Protein AF-A0A344L5C3-F1 (afdb_monomer_lite)

Organism: NCBI:txid1804986

pLDDT: mean 77.56, std 11.53, range [41.62, 93.06]

Structure (mmCIF, N/CA/C/O backb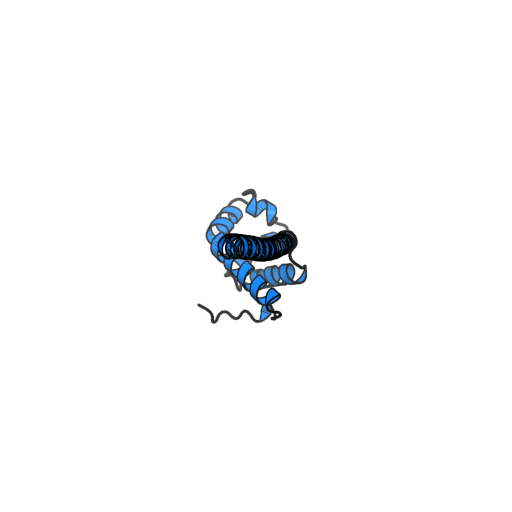one):
data_AF-A0A344L5C3-F1
#
_entry.id   AF-A0A344L5C3-F1
#
loop_
_atom_site.group_PDB
_atom_site.id
_atom_site.type_symbol
_atom_site.label_atom_id
_atom_site.label_alt_id
_atom_site.label_comp_id
_atom_site.label_asym_id
_atom_site.label_entity_id
_atom_site.label_seq_id
_atom_site.pdbx_PDB_ins_code
_atom_site.Cartn_x
_atom_site.Cartn_y
_atom_site.Cartn_z
_atom_site.occupancy
_atom_site.B_iso_or_equiv
_atom_site.auth_seq_id
_atom_site.auth_comp_id
_atom_site.auth_asym_id
_atom_site.auth_atom_id
_atom_site.pdbx_PDB_model_num
ATOM 1 N N . MET A 1 1 ? 27.846 18.339 -58.806 1.00 51.44 1 MET A N 1
ATOM 2 C CA . MET A 1 1 ? 26.775 18.675 -57.838 1.00 51.44 1 MET A CA 1
ATOM 3 C C . MET A 1 1 ? 26.001 17.415 -57.422 1.00 51.44 1 MET A C 1
ATOM 5 O O . MET A 1 1 ? 24.792 17.360 -57.564 1.00 51.44 1 MET A O 1
ATOM 9 N N . THR A 1 2 ? 26.684 16.381 -56.922 1.00 61.06 2 THR A N 1
ATOM 10 C CA . THR A 1 2 ? 26.073 15.071 -56.592 1.00 61.06 2 THR A CA 1
ATOM 11 C C . THR A 1 2 ? 26.200 14.713 -55.109 1.00 61.06 2 THR A C 1
ATOM 13 O O . THR A 1 2 ? 25.305 14.084 -54.559 1.00 61.06 2 THR A O 1
ATOM 16 N N . GLY A 1 3 ? 27.250 15.185 -54.425 1.00 59.03 3 GLY A N 1
ATOM 17 C CA . GLY A 1 3 ? 27.472 14.889 -53.003 1.00 59.03 3 GLY A CA 1
ATOM 18 C C . GLY A 1 3 ? 26.478 15.551 -52.038 1.00 59.03 3 GLY A C 1
ATOM 19 O O . GLY A 1 3 ? 26.125 14.951 -51.032 1.00 59.03 3 GLY A O 1
ATOM 20 N N . PHE A 1 4 ? 25.980 16.752 -52.355 1.00 61.59 4 PHE A N 1
ATOM 21 C CA . PHE A 1 4 ? 25.033 17.469 -51.488 1.00 61.59 4 PHE A CA 1
ATOM 22 C C . PHE A 1 4 ? 23.646 16.803 -51.453 1.00 61.59 4 PHE A C 1
ATOM 24 O O . PHE A 1 4 ? 23.077 16.639 -50.379 1.00 61.59 4 PHE A O 1
ATOM 31 N N . ASN A 1 5 ? 23.144 16.334 -52.603 1.00 70.69 5 ASN A N 1
ATOM 32 C CA . ASN A 1 5 ? 21.873 15.600 -52.668 1.00 70.69 5 ASN A CA 1
ATOM 33 C C . ASN A 1 5 ? 21.947 14.240 -51.960 1.00 70.69 5 ASN A C 1
ATOM 35 O O . ASN A 1 5 ? 21.013 13.879 -51.255 1.00 70.69 5 ASN A O 1
ATOM 39 N N . ALA A 1 6 ? 23.064 13.517 -52.087 1.00 75.69 6 ALA A N 1
ATOM 40 C CA . ALA A 1 6 ? 23.253 12.249 -51.382 1.00 75.69 6 ALA A CA 1
ATOM 41 C C . ALA A 1 6 ? 23.323 12.436 -49.853 1.00 75.69 6 ALA A C 1
ATOM 43 O O . ALA A 1 6 ? 22.765 11.638 -49.106 1.00 75.69 6 ALA A O 1
ATOM 44 N N . ALA A 1 7 ? 23.957 13.517 -49.385 1.00 70.31 7 ALA A N 1
ATOM 45 C CA . ALA A 1 7 ? 24.014 13.852 -47.962 1.00 70.31 7 ALA A CA 1
ATOM 46 C C . ALA A 1 7 ? 22.640 14.249 -47.391 1.00 70.31 7 ALA A C 1
ATOM 48 O O . ALA A 1 7 ? 22.307 13.859 -46.276 1.00 70.31 7 ALA A O 1
ATOM 49 N N . LEU A 1 8 ? 21.826 14.981 -48.162 1.00 71.56 8 LEU A N 1
ATOM 50 C CA . LEU A 1 8 ? 20.446 15.323 -47.797 1.00 71.56 8 LEU A CA 1
ATOM 51 C C . LEU A 1 8 ? 19.551 14.086 -47.698 1.00 71.56 8 LEU A C 1
ATOM 53 O O . LEU A 1 8 ? 18.790 13.958 -46.746 1.00 71.56 8 LEU A O 1
ATOM 57 N N . GLN A 1 9 ? 19.684 13.157 -48.643 1.00 80.19 9 GLN A N 1
ATOM 58 C CA . GLN A 1 9 ? 18.901 11.925 -48.664 1.00 80.19 9 GLN A CA 1
ATOM 59 C C . GLN A 1 9 ? 19.271 10.990 -47.500 1.00 80.19 9 GLN A C 1
ATOM 61 O O . GLN A 1 9 ? 18.391 10.478 -46.815 1.00 80.19 9 GLN A O 1
ATOM 66 N N . ALA A 1 10 ? 20.565 10.856 -47.194 1.00 76.69 10 ALA A N 1
ATOM 67 C CA . ALA A 1 10 ? 21.032 10.099 -46.032 1.00 76.69 10 ALA A CA 1
ATOM 68 C C . ALA A 1 10 ? 20.601 10.733 -44.695 1.00 76.69 10 ALA A C 1
ATOM 70 O O . ALA A 1 10 ? 20.312 10.024 -43.729 1.00 76.69 10 ALA A O 1
ATOM 71 N N . ALA A 1 11 ? 20.543 12.067 -44.623 1.00 69.62 11 ALA A N 1
ATOM 72 C CA . ALA A 1 11 ? 20.034 12.766 -43.448 1.00 69.62 11 ALA A CA 1
ATOM 73 C C . ALA A 1 11 ? 18.531 12.514 -43.253 1.00 69.62 11 ALA A C 1
ATOM 75 O O . ALA A 1 11 ? 18.114 12.213 -42.137 1.00 69.62 11 ALA A O 1
ATOM 76 N N . ASP A 1 12 ? 17.735 12.570 -44.323 1.00 78.62 12 ASP A N 1
ATOM 77 C CA . ASP A 1 12 ? 16.287 12.333 -44.272 1.00 78.62 12 ASP A CA 1
ATOM 78 C C . ASP A 1 12 ? 15.955 10.892 -43.841 1.00 78.62 12 ASP A C 1
ATOM 80 O O . ASP A 1 12 ? 15.130 10.672 -42.953 1.00 78.62 12 ASP A O 1
ATOM 84 N N . GLU A 1 13 ? 16.693 9.902 -44.356 1.00 80.19 13 GLU A N 1
ATOM 85 C CA . GLU A 1 13 ? 16.588 8.503 -43.919 1.00 80.19 13 GLU A CA 1
ATOM 86 C C . GLU A 1 13 ? 16.986 8.317 -42.445 1.00 80.19 13 GLU A C 1
ATOM 88 O O . GLU A 1 13 ? 16.318 7.600 -41.696 1.00 80.19 13 GLU A O 1
ATOM 93 N N . SER A 1 14 ? 18.045 8.996 -41.993 1.00 76.06 14 SER A N 1
ATOM 94 C CA . SER A 1 14 ? 18.483 8.971 -40.592 1.00 76.06 14 SER A CA 1
ATOM 95 C C . SER A 1 14 ? 17.432 9.576 -39.653 1.00 76.06 14 SER A C 1
ATOM 97 O O . SER A 1 14 ? 17.119 8.999 -38.605 1.00 76.06 14 SER A O 1
ATOM 99 N N . PHE A 1 15 ? 16.809 10.692 -40.044 1.00 76.44 15 PHE A N 1
ATOM 100 C CA . PHE A 1 15 ? 15.720 11.305 -39.283 1.00 76.44 15 PHE A CA 1
ATOM 101 C C . PHE A 1 15 ? 14.457 10.436 -39.283 1.00 76.44 15 PHE A C 1
ATOM 103 O O . PHE A 1 15 ? 13.838 10.277 -38.229 1.00 76.44 15 PHE A O 1
ATOM 110 N N . GLY A 1 16 ? 14.108 9.818 -40.415 1.00 81.44 16 GLY A N 1
ATOM 111 C CA . GLY A 1 16 ? 12.994 8.874 -40.522 1.00 81.44 16 GLY A CA 1
ATOM 112 C C . GLY A 1 16 ? 13.162 7.662 -39.603 1.00 81.44 16 GLY A C 1
ATOM 113 O O . GLY A 1 16 ? 12.259 7.335 -38.829 1.00 81.44 16 GLY A O 1
ATOM 114 N N . ASN A 1 17 ? 14.350 7.054 -39.602 1.00 82.50 17 ASN A N 1
ATOM 115 C CA . ASN A 1 17 ? 14.681 5.923 -38.733 1.00 82.50 17 ASN A CA 1
ATOM 116 C C . ASN A 1 17 ? 14.678 6.313 -37.249 1.00 82.50 17 ASN A C 1
ATOM 118 O O . ASN A 1 17 ? 14.152 5.578 -36.410 1.00 82.50 17 ASN A O 1
ATOM 122 N N . THR A 1 18 ? 15.210 7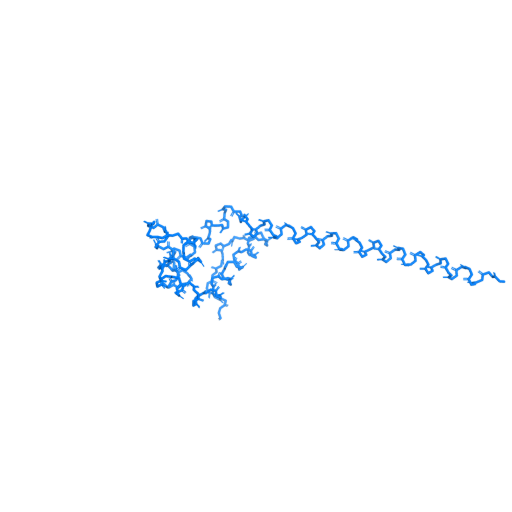.492 -36.920 1.00 79.50 18 THR A N 1
ATOM 123 C CA . THR A 1 18 ? 15.220 8.008 -35.543 1.00 79.50 18 THR A CA 1
ATOM 124 C C . THR A 1 18 ? 13.803 8.268 -35.037 1.00 79.50 18 THR A C 1
ATOM 126 O O . THR A 1 18 ? 13.467 7.900 -33.911 1.00 79.50 18 THR A O 1
ATOM 129 N N . ARG A 1 19 ? 12.936 8.844 -35.878 1.00 77.62 19 ARG A N 1
ATOM 130 C CA . ARG A 1 19 ? 11.529 9.083 -35.546 1.00 77.62 19 ARG A CA 1
ATOM 131 C C . ARG A 1 19 ? 10.766 7.779 -35.336 1.00 77.62 19 ARG A C 1
ATOM 133 O O . ARG A 1 19 ? 10.074 7.647 -34.334 1.00 77.62 19 ARG A O 1
ATOM 140 N N . ALA A 1 20 ? 10.953 6.796 -36.213 1.00 83.38 20 ALA A N 1
ATOM 141 C CA . ALA A 1 20 ? 10.332 5.482 -36.068 1.00 83.38 20 ALA A CA 1
ATOM 142 C C . ALA A 1 20 ? 10.775 4.768 -34.777 1.00 83.38 20 ALA A C 1
ATOM 144 O O . ALA A 1 20 ? 9.956 4.164 -34.081 1.00 83.38 20 ALA A O 1
ATOM 145 N N . ALA A 1 21 ? 12.059 4.868 -34.417 1.00 77.88 21 ALA A N 1
ATOM 146 C CA . ALA A 1 21 ? 12.565 4.348 -33.150 1.00 77.88 21 ALA A CA 1
ATOM 147 C C . ALA A 1 21 ? 11.931 5.070 -31.950 1.00 77.88 21 ALA A C 1
ATOM 149 O O . ALA A 1 21 ? 11.482 4.417 -31.007 1.00 77.88 21 ALA A O 1
ATOM 150 N N . PHE A 1 22 ? 11.836 6.400 -32.001 1.00 73.56 22 PHE A N 1
ATOM 151 C CA . PHE A 1 22 ? 11.209 7.198 -30.949 1.00 73.56 22 PHE A CA 1
ATOM 152 C C . PHE A 1 22 ? 9.726 6.852 -30.769 1.00 73.56 22 PHE A C 1
ATOM 154 O O . PHE A 1 22 ? 9.294 6.595 -29.647 1.00 73.56 22 PHE A O 1
ATOM 161 N N . ASP A 1 23 ? 8.968 6.747 -31.861 1.00 86.50 23 ASP A N 1
ATOM 162 C CA . ASP A 1 23 ? 7.551 6.372 -31.837 1.00 86.50 23 ASP A CA 1
ATOM 163 C C . ASP A 1 23 ? 7.351 4.963 -31.255 1.00 86.50 23 ASP A C 1
ATOM 165 O O . ASP A 1 23 ? 6.453 4.746 -30.437 1.00 86.50 23 ASP A O 1
ATOM 169 N N . LYS A 1 24 ? 8.241 4.015 -31.579 1.00 86.12 24 LYS A N 1
ATOM 170 C CA . LYS A 1 24 ? 8.244 2.669 -30.985 1.00 86.12 24 LYS A CA 1
ATOM 171 C C . LYS A 1 24 ? 8.508 2.703 -29.478 1.00 86.12 24 LYS A C 1
ATOM 173 O O . LYS A 1 24 ? 7.814 2.025 -28.719 1.00 86.12 24 LYS A O 1
ATOM 178 N N . HIS A 1 25 ? 9.489 3.486 -29.027 1.00 76.88 25 HIS A N 1
ATOM 179 C CA . HIS A 1 25 ? 9.782 3.640 -27.600 1.00 76.88 25 HIS A CA 1
ATOM 180 C C . HIS A 1 25 ? 8.628 4.308 -26.849 1.00 76.88 25 HIS A C 1
ATOM 182 O O . HIS A 1 25 ? 8.280 3.877 -25.749 1.00 76.88 25 HIS A O 1
ATOM 188 N N . LEU A 1 26 ? 7.999 5.313 -27.455 1.00 81.62 26 LEU A N 1
ATOM 189 C CA . LEU A 1 26 ? 6.879 6.040 -26.873 1.00 81.62 26 LEU A CA 1
ATOM 190 C C . LEU A 1 26 ? 5.615 5.171 -26.799 1.00 81.62 26 LEU A C 1
ATOM 192 O O . LEU A 1 26 ? 4.905 5.218 -25.795 1.00 81.62 26 LEU A O 1
ATOM 196 N N . GLY A 1 27 ? 5.370 4.324 -27.804 1.00 82.25 27 GLY A N 1
ATOM 197 C CA . GLY A 1 27 ? 4.326 3.296 -27.771 1.00 82.25 27 GLY A CA 1
ATOM 198 C C . GLY A 1 27 ? 4.543 2.284 -26.644 1.00 82.25 27 GLY A C 1
ATOM 199 O O . GLY A 1 27 ? 3.659 2.090 -25.813 1.00 82.25 27 GLY A O 1
ATOM 200 N N . ALA A 1 28 ? 5.751 1.723 -26.536 1.00 80.19 28 ALA A N 1
ATOM 201 C CA . ALA A 1 28 ? 6.090 0.774 -25.473 1.00 80.19 28 ALA A CA 1
ATOM 202 C C . ALA A 1 28 ? 6.009 1.397 -24.065 1.00 80.19 28 ALA A C 1
ATOM 204 O O . ALA A 1 28 ? 5.591 0.738 -23.111 1.00 80.19 28 ALA A O 1
ATOM 205 N N . ALA A 1 29 ? 6.390 2.670 -23.917 1.00 69.94 29 ALA A N 1
ATOM 206 C CA . ALA A 1 29 ? 6.269 3.401 -22.658 1.00 69.94 29 ALA A CA 1
ATOM 207 C C . ALA A 1 29 ? 4.802 3.640 -22.269 1.00 69.94 29 ALA A C 1
ATOM 209 O O . ALA A 1 29 ? 4.444 3.438 -21.110 1.00 69.94 29 ALA A O 1
ATOM 210 N N . LYS A 1 30 ? 3.943 4.005 -23.231 1.00 78.44 30 LYS A N 1
ATOM 211 C CA . LYS A 1 30 ? 2.496 4.152 -23.010 1.00 78.44 30 LYS A CA 1
ATOM 212 C C . LYS A 1 30 ? 1.840 2.832 -22.621 1.00 78.44 30 LYS A C 1
ATOM 214 O O . LYS A 1 30 ? 1.118 2.794 -21.636 1.00 78.44 30 LYS A O 1
ATOM 219 N N . GLU A 1 31 ? 2.151 1.739 -23.314 1.00 80.12 31 GLU A N 1
ATOM 220 C CA . GLU A 1 31 ? 1.618 0.416 -22.967 1.00 80.12 31 GLU A CA 1
ATOM 221 C C . GLU A 1 31 ? 2.044 -0.042 -21.570 1.00 80.12 31 GLU A C 1
ATOM 223 O O . GLU A 1 31 ? 1.243 -0.635 -20.845 1.00 80.12 31 GLU A O 1
ATOM 228 N N . ARG A 1 32 ? 3.294 0.237 -21.174 1.00 71.19 32 ARG A N 1
ATOM 229 C CA . ARG A 1 32 ? 3.765 -0.012 -19.805 1.00 71.19 32 ARG A CA 1
ATOM 230 C C . ARG A 1 32 ? 2.989 0.828 -18.801 1.00 71.19 32 ARG A C 1
ATOM 232 O O . ARG A 1 32 ? 2.486 0.269 -17.835 1.00 71.19 32 ARG A O 1
ATOM 239 N N . LEU A 1 33 ? 2.826 2.123 -19.062 1.00 72.25 33 LEU A N 1
ATOM 240 C CA . LEU A 1 33 ? 2.069 3.023 -18.195 1.00 72.25 33 LEU A CA 1
ATOM 241 C C . LEU A 1 33 ? 0.606 2.577 -18.044 1.00 72.25 33 LEU A C 1
ATOM 243 O O . LEU A 1 33 ? 0.096 2.532 -16.929 1.00 72.25 33 LEU A O 1
ATOM 247 N N . ASP A 1 34 ? -0.054 2.190 -19.135 1.00 73.88 34 ASP A N 1
ATOM 248 C CA . ASP A 1 34 ? -1.445 1.722 -19.128 1.00 73.88 34 ASP A CA 1
ATOM 249 C C . ASP A 1 34 ? -1.609 0.353 -18.457 1.00 73.88 34 ASP A C 1
ATOM 251 O O . ASP A 1 34 ? -2.666 0.051 -17.896 1.00 73.88 34 ASP A O 1
ATOM 255 N N . ARG A 1 35 ? -0.582 -0.501 -18.511 1.00 69.50 35 ARG A N 1
ATOM 256 C CA . ARG A 1 35 ? -0.545 -1.766 -17.770 1.00 69.50 35 ARG A CA 1
ATOM 257 C C . ARG A 1 35 ? -0.393 -1.505 -16.278 1.00 69.50 35 ARG A C 1
ATOM 259 O O . ARG A 1 35 ? -1.269 -1.897 -15.521 1.00 69.50 35 ARG A O 1
ATOM 266 N N . THR A 1 36 ? 0.615 -0.732 -15.881 1.00 64.31 36 THR A N 1
ATOM 267 C CA . THR A 1 36 ? 0.826 -0.331 -14.485 1.00 64.31 36 THR A CA 1
ATOM 268 C C . THR A 1 36 ? -0.403 0.372 -13.918 1.00 64.31 36 THR A C 1
ATOM 270 O O . THR A 1 36 ? -0.827 0.078 -12.809 1.00 64.31 36 THR A O 1
ATOM 273 N N . ARG A 1 37 ? -1.049 1.256 -14.686 1.00 63.53 37 ARG A N 1
ATOM 274 C CA . ARG A 1 37 ? -2.282 1.923 -14.255 1.00 63.53 37 ARG A CA 1
ATOM 275 C C . ARG A 1 37 ? -3.420 0.933 -14.009 1.00 63.53 37 ARG A C 1
ATOM 277 O O . ARG A 1 37 ? -4.156 1.101 -13.038 1.00 63.53 37 ARG A O 1
ATOM 284 N N . ARG A 1 38 ? -3.583 -0.079 -14.868 1.00 63.47 38 ARG A N 1
ATOM 285 C CA . ARG A 1 38 ? -4.585 -1.138 -14.673 1.00 63.47 38 ARG A CA 1
ATOM 286 C C . ARG A 1 38 ? -4.272 -1.984 -13.447 1.00 63.47 38 ARG A C 1
ATOM 288 O O . ARG A 1 38 ? -5.172 -2.177 -12.639 1.00 63.47 38 ARG A O 1
ATOM 295 N N . ASP A 1 39 ? -3.019 -2.386 -13.281 1.00 60.09 39 ASP A N 1
ATOM 296 C CA . ASP A 1 39 ? -2.566 -3.200 -12.149 1.00 60.09 39 ASP A CA 1
ATOM 297 C C . ASP A 1 39 ? -2.700 -2.441 -10.816 1.00 60.09 39 ASP A C 1
ATOM 299 O O . ASP A 1 39 ? -3.053 -3.026 -9.801 1.00 60.09 39 ASP A O 1
ATOM 303 N N . VAL A 1 40 ? -2.517 -1.116 -10.817 1.00 60.66 40 VAL A N 1
ATOM 304 C CA . VAL A 1 40 ? -2.746 -0.261 -9.638 1.00 60.66 40 VAL A CA 1
ATOM 305 C C . VAL A 1 40 ? -4.239 -0.056 -9.355 1.00 60.66 40 VAL A C 1
ATOM 307 O O . VAL A 1 40 ? -4.643 -0.006 -8.197 1.00 60.66 40 VAL A O 1
ATOM 310 N N . THR A 1 41 ? -5.075 0.075 -10.391 1.00 57.59 41 THR A N 1
ATOM 311 C CA . THR A 1 41 ? -6.523 0.326 -10.220 1.00 57.59 41 THR A CA 1
ATOM 312 C C . THR A 1 41 ? -7.285 -0.947 -9.840 1.00 57.59 41 THR A C 1
ATOM 314 O O . THR A 1 41 ? -8.255 -0.879 -9.095 1.00 57.59 41 THR A O 1
ATOM 317 N N . ASN A 1 42 ? -6.846 -2.099 -10.345 1.00 63.06 42 ASN A N 1
ATOM 318 C CA . ASN A 1 42 ? -7.384 -3.423 -10.050 1.00 63.06 42 ASN A CA 1
ATOM 319 C C . ASN A 1 42 ? -6.210 -4.378 -9.805 1.00 63.06 42 ASN A C 1
ATOM 321 O O . ASN A 1 42 ? -5.837 -5.127 -10.715 1.00 63.06 42 ASN A O 1
ATOM 325 N N . PRO A 1 43 ? -5.615 -4.358 -8.600 1.00 65.50 43 PRO A N 1
ATOM 326 C CA . PRO A 1 43 ? -4.570 -5.310 -8.271 1.00 65.50 43 PRO A CA 1
ATOM 327 C C . PRO A 1 43 ? -5.105 -6.737 -8.441 1.00 65.50 43 PRO A C 1
ATOM 329 O O . PRO A 1 43 ? -6.266 -7.003 -8.105 1.00 65.50 43 PRO A O 1
ATOM 332 N N . PRO A 1 44 ? -4.286 -7.678 -8.945 1.00 70.81 44 PRO A N 1
ATOM 333 C CA . PRO A 1 44 ? -4.650 -9.086 -8.958 1.00 70.81 44 PRO A CA 1
ATOM 334 C C . PRO A 1 44 ? -5.135 -9.515 -7.570 1.00 70.81 44 PRO A C 1
ATOM 336 O O . PRO A 1 44 ? -4.526 -9.163 -6.560 1.00 70.81 44 PRO A O 1
ATOM 339 N N . ALA A 1 45 ? -6.216 -10.297 -7.501 1.00 72.88 45 ALA A N 1
ATOM 340 C CA . ALA A 1 45 ? -6.814 -10.701 -6.223 1.00 72.88 45 ALA A CA 1
ATOM 341 C C . ALA A 1 45 ? -5.814 -11.401 -5.281 1.00 72.88 45 ALA A C 1
ATOM 343 O O . ALA A 1 45 ? -5.958 -11.319 -4.064 1.00 72.88 45 ALA A O 1
ATOM 344 N N . ALA A 1 46 ? -4.791 -12.055 -5.847 1.00 71.19 46 ALA A N 1
ATOM 345 C CA . ALA A 1 46 ? -3.669 -12.616 -5.103 1.00 71.19 46 ALA A CA 1
ATOM 346 C C . ALA A 1 46 ? -2.883 -11.527 -4.354 1.00 71.19 46 ALA A C 1
ATOM 348 O O . ALA A 1 46 ? -2.754 -11.611 -3.142 1.00 71.19 46 ALA A O 1
ATOM 349 N N . LEU A 1 47 ? -2.458 -10.461 -5.038 1.00 76.19 47 LEU A N 1
ATOM 350 C CA . LEU A 1 47 ? -1.720 -9.351 -4.431 1.00 76.19 47 LEU A CA 1
ATOM 351 C C . LEU A 1 47 ? -2.532 -8.648 -3.334 1.00 76.19 47 LEU A C 1
ATOM 353 O O . LEU A 1 47 ? -2.009 -8.338 -2.267 1.00 76.19 47 LEU A O 1
ATOM 357 N N . HIS A 1 48 ? -3.827 -8.434 -3.576 1.00 79.06 48 HIS A N 1
ATOM 358 C CA . HIS A 1 48 ? -4.707 -7.843 -2.570 1.00 79.06 48 HIS A CA 1
ATOM 359 C C . HIS A 1 48 ? -4.831 -8.733 -1.324 1.00 79.06 48 HIS A C 1
ATOM 361 O O . HIS A 1 48 ? -4.745 -8.237 -0.203 1.00 79.06 48 HIS A O 1
ATOM 367 N N . ARG A 1 49 ? -4.992 -10.050 -1.512 1.00 83.12 49 ARG A N 1
ATOM 368 C CA . ARG A 1 49 ? -5.042 -11.015 -0.409 1.00 83.12 49 ARG A CA 1
ATOM 369 C C . ARG A 1 49 ? -3.744 -11.021 0.394 1.00 83.12 49 ARG A C 1
ATOM 371 O O . ARG A 1 49 ? -3.812 -10.984 1.615 1.00 83.12 49 ARG A O 1
ATOM 378 N N . GLU A 1 50 ? -2.596 -11.017 -0.277 1.00 83.75 50 GLU A N 1
ATOM 379 C CA . GLU A 1 50 ? -1.289 -11.010 0.388 1.00 83.75 50 GLU A CA 1
ATOM 380 C C . GLU A 1 50 ? -1.061 -9.739 1.208 1.00 83.75 50 GLU A C 1
ATOM 382 O O . GLU A 1 50 ? -0.618 -9.823 2.349 1.00 83.75 50 GLU A O 1
ATOM 387 N N . ALA A 1 51 ? -1.425 -8.564 0.687 1.00 83.00 51 ALA A N 1
ATOM 388 C CA . ALA A 1 51 ? -1.337 -7.319 1.451 1.00 83.00 51 ALA A CA 1
ATOM 389 C C . ALA A 1 51 ? -2.235 -7.348 2.700 1.00 83.00 51 ALA A C 1
ATOM 391 O O . ALA A 1 51 ? -1.818 -6.946 3.786 1.00 83.00 51 ALA A O 1
ATOM 392 N N . VAL A 1 52 ? -3.457 -7.871 2.564 1.00 87.44 52 VAL A N 1
ATOM 393 C CA . VAL A 1 52 ? -4.392 -8.039 3.683 1.00 87.44 52 VAL A CA 1
ATOM 394 C C . VAL A 1 52 ? -3.840 -9.008 4.734 1.00 87.44 52 VAL A C 1
ATOM 396 O O . VAL A 1 52 ? -3.903 -8.709 5.925 1.00 87.44 52 VAL A O 1
ATOM 399 N N . GLU A 1 53 ? -3.283 -10.148 4.318 1.00 89.00 53 GLU A N 1
ATOM 400 C CA . GLU A 1 53 ? -2.633 -11.112 5.218 1.00 89.00 53 GLU A CA 1
ATOM 401 C C . GLU A 1 53 ? -1.415 -10.485 5.911 1.00 89.00 53 GLU A C 1
ATOM 403 O O . GLU A 1 53 ? -1.303 -10.556 7.131 1.00 89.00 53 GLU A O 1
ATOM 408 N N . TYR A 1 54 ? -0.567 -9.765 5.173 1.00 86.88 54 TYR A N 1
ATOM 409 C CA . TYR A 1 54 ? 0.606 -9.077 5.709 1.00 86.88 54 TYR A CA 1
ATOM 410 C C . TYR A 1 54 ? 0.262 -8.110 6.850 1.00 86.88 54 TYR A C 1
ATOM 412 O O . TYR A 1 54 ? 0.874 -8.163 7.922 1.00 86.88 54 TYR A O 1
ATOM 420 N N . PHE A 1 55 ? -0.739 -7.247 6.656 1.00 89.44 55 PHE A N 1
ATOM 421 C CA . PHE A 1 55 ? -1.159 -6.316 7.703 1.00 89.44 55 PHE A CA 1
ATOM 422 C C . PHE A 1 55 ? -1.894 -7.021 8.846 1.00 89.44 55 PHE A C 1
ATOM 424 O O . PHE A 1 55 ? -1.676 -6.666 10.003 1.00 89.44 55 PHE A O 1
ATOM 431 N N . ARG A 1 56 ? -2.706 -8.049 8.562 1.00 89.81 56 ARG A N 1
ATOM 432 C CA . ARG A 1 56 ? -3.417 -8.828 9.591 1.00 89.81 56 ARG A CA 1
ATOM 433 C C . ARG A 1 56 ? -2.456 -9.557 10.532 1.00 89.81 56 ARG A C 1
ATOM 435 O O . ARG A 1 56 ? -2.680 -9.560 11.743 1.00 89.81 56 ARG A O 1
ATOM 442 N N . ASP A 1 57 ? -1.372 -10.106 9.993 1.00 88.31 57 ASP A N 1
ATOM 443 C CA . ASP A 1 57 ? -0.318 -10.776 10.763 1.00 88.31 57 ASP A CA 1
ATOM 444 C C . ASP A 1 57 ? 0.515 -9.793 11.605 1.00 88.31 57 ASP A C 1
ATOM 446 O O . ASP A 1 57 ? 1.302 -10.209 12.451 1.00 88.31 57 ASP A O 1
ATOM 450 N N . GLY A 1 58 ? 0.351 -8.484 11.385 1.00 85.38 58 GLY A N 1
ATOM 451 C CA . GLY A 1 58 ? 1.077 -7.437 12.098 1.00 85.38 58 GLY A CA 1
ATOM 452 C C . GLY A 1 58 ? 2.495 -7.189 11.595 1.00 85.38 58 GLY A C 1
ATOM 453 O O . GLY A 1 58 ? 3.233 -6.441 12.231 1.00 85.38 58 GLY A O 1
ATOM 454 N N . ARG A 1 59 ? 2.863 -7.732 10.427 1.00 83.19 59 ARG A N 1
ATOM 455 C CA . ARG A 1 59 ? 4.190 -7.541 9.811 1.00 83.19 59 ARG A CA 1
ATOM 456 C C . ARG A 1 59 ? 4.475 -6.084 9.429 1.00 83.19 59 ARG A C 1
ATOM 458 O O . ARG A 1 59 ? 5.620 -5.663 9.393 1.00 83.19 59 ARG A O 1
ATOM 465 N N . GLY A 1 60 ? 3.428 -5.289 9.199 1.00 76.31 60 GLY A N 1
ATOM 466 C CA . GLY A 1 60 ? 3.525 -3.835 9.009 1.00 76.31 60 GLY A CA 1
ATOM 467 C C . GLY A 1 60 ? 3.552 -3.021 10.311 1.00 76.31 60 GLY A C 1
ATOM 468 O O . GLY A 1 60 ? 3.431 -1.799 10.267 1.00 76.31 60 GLY A O 1
ATOM 469 N N . GLY A 1 61 ? 3.644 -3.679 11.469 1.00 84.38 61 GLY A N 1
ATOM 470 C CA . GLY A 1 61 ? 3.563 -3.068 12.792 1.00 84.38 61 GLY A CA 1
ATOM 471 C C . GLY A 1 61 ? 2.151 -3.084 13.408 1.00 84.38 61 GLY A C 1
ATOM 472 O O . GLY A 1 61 ? 1.145 -3.262 12.711 1.00 84.38 61 GLY A O 1
ATOM 473 N N . PRO A 1 62 ? 2.050 -2.859 14.734 1.00 85.50 62 PRO A N 1
ATOM 474 C CA . PRO A 1 62 ? 0.797 -2.987 15.494 1.00 85.50 62 PRO A CA 1
ATOM 475 C C . PRO A 1 62 ? -0.268 -1.965 15.070 1.00 85.50 62 PRO A C 1
ATOM 477 O O . PRO A 1 62 ? -1.475 -2.213 15.137 1.00 85.50 62 PRO A O 1
ATOM 480 N N . THR A 1 63 ? 0.186 -0.807 14.598 1.00 85.19 63 THR A N 1
ATOM 481 C CA . THR A 1 63 ? -0.646 0.293 14.122 1.00 85.19 63 THR A CA 1
ATOM 482 C C . THR A 1 63 ? -1.393 -0.099 12.843 1.00 85.19 63 THR A C 1
ATOM 484 O O . THR A 1 63 ? -2.613 0.056 12.769 1.00 85.19 63 THR A O 1
ATOM 487 N N . LEU A 1 64 ? -0.702 -0.696 11.867 1.00 86.38 64 LEU A N 1
ATOM 488 C CA . LEU A 1 64 ? -1.320 -1.175 10.627 1.00 86.38 64 LEU A CA 1
ATOM 489 C C . LEU A 1 64 ? -2.174 -2.424 10.851 1.00 86.38 64 LEU A C 1
ATOM 491 O O . LEU A 1 64 ? -3.239 -2.550 10.245 1.00 86.38 64 LEU A O 1
ATOM 495 N N . GLN A 1 65 ? -1.772 -3.291 11.784 1.00 90.88 65 GLN A N 1
ATOM 496 C CA . GLN A 1 65 ? -2.595 -4.420 12.216 1.00 90.88 65 GLN A CA 1
ATOM 497 C C . GLN A 1 65 ? -3.953 -3.962 12.746 1.00 90.88 65 GLN A C 1
ATOM 499 O O . GLN A 1 65 ? -4.991 -4.498 12.365 1.00 90.88 65 GLN A O 1
ATOM 504 N N . SER A 1 66 ? -3.955 -2.927 13.586 1.00 89.44 66 SER A N 1
ATOM 505 C CA . SER A 1 66 ? -5.182 -2.373 14.161 1.00 89.44 66 SER A CA 1
ATOM 506 C C . SER A 1 66 ? -6.110 -1.795 13.087 1.00 89.44 66 SER A C 1
ATOM 508 O O . SER A 1 66 ? -7.321 -2.005 13.149 1.00 89.44 66 SER A O 1
ATOM 510 N N . LEU A 1 67 ? -5.555 -1.120 12.072 1.00 90.25 67 LEU A N 1
ATOM 511 C CA . LEU A 1 67 ? -6.327 -0.628 10.924 1.00 90.25 67 LEU A CA 1
ATOM 512 C C . LEU A 1 67 ? -6.946 -1.784 10.126 1.00 90.25 67 LEU A C 1
ATOM 514 O O . LEU A 1 67 ? -8.143 -1.753 9.840 1.00 90.25 67 LEU A O 1
ATOM 518 N N . GLN A 1 68 ? -6.165 -2.824 9.819 1.00 92.88 68 GLN A N 1
ATOM 519 C CA . GLN A 1 68 ? -6.657 -3.990 9.080 1.00 92.88 68 GLN A CA 1
ATOM 520 C C . GLN A 1 68 ? -7.749 -4.739 9.858 1.00 92.88 68 GLN A C 1
ATOM 522 O O . GLN A 1 68 ? -8.774 -5.089 9.278 1.00 92.88 68 GLN A O 1
ATOM 527 N N . LEU A 1 69 ? -7.594 -4.920 11.172 1.00 93.06 69 LEU A N 1
ATOM 528 C CA . LEU A 1 69 ? -8.611 -5.545 12.025 1.00 93.06 69 LEU A CA 1
ATOM 529 C C . LEU A 1 69 ? -9.905 -4.718 12.098 1.00 93.06 69 LEU A C 1
ATOM 531 O O . LEU A 1 69 ? -11.003 -5.281 12.095 1.00 93.06 69 LEU A O 1
ATOM 535 N N . ALA A 1 70 ? -9.811 -3.385 12.127 1.00 91.38 70 ALA A N 1
ATOM 536 C CA . ALA A 1 70 ? -10.987 -2.513 12.098 1.00 91.38 70 ALA A CA 1
ATOM 537 C C . ALA A 1 70 ? -11.776 -2.657 10.784 1.00 91.38 70 ALA A C 1
ATOM 539 O O . ALA A 1 70 ? -13.009 -2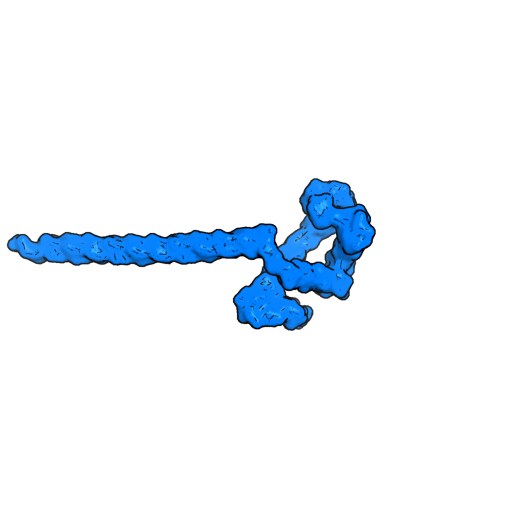.622 10.797 1.00 91.38 70 ALA A O 1
ATOM 540 N N . VAL A 1 71 ? -11.080 -2.870 9.664 1.00 92.75 71 VAL A N 1
ATOM 541 C CA . VAL A 1 71 ? -11.710 -3.168 8.372 1.00 92.75 71 VAL A CA 1
ATOM 542 C C . VAL A 1 71 ? -12.290 -4.586 8.344 1.00 92.75 71 VAL A C 1
ATOM 544 O O . VAL A 1 71 ? -13.441 -4.760 7.953 1.00 92.75 71 VAL A O 1
ATOM 547 N N . ASP A 1 72 ? -11.544 -5.590 8.810 1.00 92.81 72 ASP A N 1
ATOM 548 C CA . ASP A 1 72 ? -11.974 -6.998 8.820 1.00 92.81 72 ASP A CA 1
ATOM 549 C C . ASP A 1 72 ? -13.237 -7.230 9.663 1.00 92.81 72 ASP A C 1
ATOM 551 O O . ASP A 1 72 ? -14.089 -8.045 9.316 1.00 92.81 72 ASP A O 1
ATOM 555 N N . THR A 1 73 ? -13.370 -6.501 10.772 1.00 92.50 73 THR A N 1
ATOM 556 C CA . THR A 1 73 ? -14.544 -6.558 11.661 1.00 92.50 73 THR A CA 1
ATOM 557 C C . THR A 1 73 ? -15.734 -5.742 11.156 1.00 92.50 73 THR A C 1
ATOM 559 O O . THR A 1 73 ? -16.803 -5.785 11.761 1.00 92.50 73 THR A O 1
ATOM 562 N N . GLY A 1 74 ? -15.569 -4.988 10.064 1.00 90.50 74 GLY A N 1
ATOM 563 C CA . GLY A 1 74 ? -16.606 -4.119 9.508 1.00 90.50 74 GLY A CA 1
ATOM 564 C C . GLY A 1 74 ? -16.863 -2.846 10.318 1.00 90.50 74 GLY A C 1
ATOM 565 O O . GLY A 1 74 ? -17.845 -2.153 10.065 1.00 90.50 74 GLY A O 1
ATOM 566 N N . THR A 1 75 ? -15.987 -2.511 11.272 1.00 92.38 75 THR A N 1
ATOM 567 C CA . THR A 1 75 ? -16.058 -1.250 12.031 1.00 92.38 75 THR A CA 1
ATOM 568 C C . THR A 1 75 ? -15.902 -0.042 11.104 1.00 92.38 75 THR A C 1
ATOM 570 O O . THR A 1 75 ? -16.488 1.016 11.331 1.00 92.38 75 THR A O 1
ATOM 573 N N . THR A 1 76 ? -15.104 -0.190 10.048 1.00 92.62 76 THR A N 1
ATOM 574 C CA . THR A 1 76 ? -14.908 0.819 9.008 1.00 92.62 76 THR A CA 1
ATOM 575 C C . THR A 1 76 ? -14.537 0.154 7.682 1.00 92.62 76 THR A C 1
ATOM 577 O O . THR A 1 76 ? -14.405 -1.065 7.598 1.00 92.62 76 THR A O 1
ATOM 580 N N . THR A 1 77 ? -14.355 0.949 6.634 1.00 89.62 77 THR A N 1
ATOM 581 C CA . THR A 1 77 ? -13.825 0.491 5.350 1.00 89.62 77 THR A CA 1
ATOM 582 C C . THR A 1 77 ? -12.530 1.230 5.030 1.00 89.62 77 THR A C 1
ATOM 584 O O . THR A 1 77 ? -12.334 2.367 5.459 1.00 89.62 77 THR A O 1
ATOM 587 N N . TRP A 1 78 ? -11.655 0.631 4.215 1.00 85.25 78 TRP A N 1
ATOM 588 C CA . TRP A 1 78 ? -10.473 1.337 3.700 1.00 85.25 78 TRP A CA 1
ATOM 589 C C . TRP A 1 78 ? -10.843 2.639 2.971 1.00 85.25 78 TRP A C 1
ATOM 591 O O . TRP A 1 78 ? -10.108 3.620 3.055 1.00 85.25 78 TRP A O 1
ATOM 601 N N . ALA A 1 79 ? -12.006 2.677 2.310 1.00 86.69 79 ALA A N 1
ATOM 602 C CA . ALA A 1 79 ? -12.519 3.884 1.671 1.00 86.69 79 ALA A CA 1
ATOM 603 C C . ALA A 1 79 ? -12.885 4.968 2.697 1.00 86.69 79 ALA A C 1
ATOM 605 O O . ALA A 1 79 ? -12.532 6.130 2.511 1.00 86.69 79 ALA A O 1
ATOM 606 N N . ASP A 1 80 ? -13.545 4.605 3.797 1.00 85.31 80 ASP A N 1
ATOM 607 C CA . ASP A 1 80 ? -13.896 5.555 4.854 1.00 85.31 80 ASP A CA 1
ATOM 608 C C . ASP A 1 80 ? -12.661 6.077 5.594 1.00 85.31 80 ASP A C 1
ATOM 610 O O . ASP A 1 80 ? -12.594 7.271 5.883 1.00 85.31 80 ASP A O 1
ATOM 614 N N . ILE A 1 81 ? -11.655 5.229 5.832 1.00 86.25 81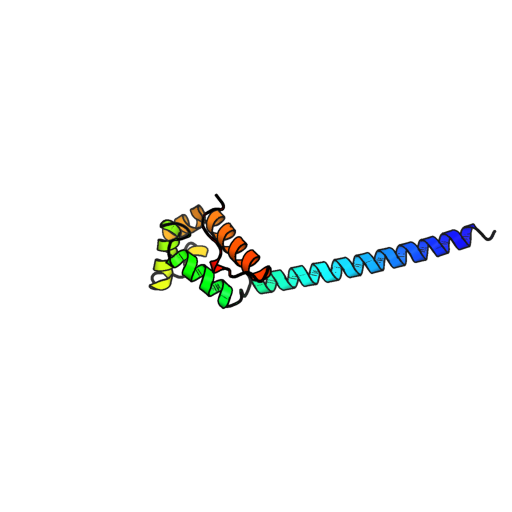 ILE A N 1
ATOM 615 C CA . ILE A 1 81 ? -10.353 5.642 6.378 1.00 86.25 81 ILE A CA 1
ATOM 616 C C . ILE A 1 81 ? -9.672 6.644 5.433 1.00 86.25 81 ILE A C 1
ATOM 618 O O . ILE A 1 81 ? -9.293 7.737 5.856 1.00 86.25 81 ILE A O 1
ATOM 622 N N . ALA A 1 82 ? -9.564 6.313 4.142 1.00 82.94 82 ALA A N 1
ATOM 623 C CA . ALA A 1 82 ? -8.901 7.163 3.152 1.00 82.94 82 ALA A CA 1
ATOM 624 C C . ALA A 1 82 ? -9.621 8.508 2.941 1.00 82.94 82 ALA A C 1
ATOM 626 O O . ALA A 1 82 ? -8.975 9.533 2.729 1.00 82.94 82 ALA A O 1
ATOM 627 N N . LEU A 1 83 ? -10.955 8.523 3.032 1.00 86.94 83 LEU A N 1
ATOM 628 C CA . LEU A 1 83 ? -11.775 9.734 2.927 1.00 86.94 83 LEU A CA 1
ATOM 629 C C . LEU A 1 83 ? -11.846 10.545 4.232 1.00 86.94 83 LEU A C 1
ATOM 631 O O . LEU A 1 83 ? -12.525 11.571 4.264 1.00 86.94 83 LEU A O 1
ATOM 635 N N . GLY A 1 84 ? -11.181 10.111 5.307 1.00 86.38 84 GLY A N 1
ATOM 636 C CA . GLY A 1 84 ? -11.176 10.832 6.582 1.00 86.38 84 GLY A CA 1
ATOM 637 C C . GLY A 1 84 ? -12.426 10.629 7.444 1.00 86.38 84 GLY A C 1
ATOM 638 O O . GLY A 1 84 ? -12.635 11.365 8.406 1.00 86.38 84 GLY A O 1
ATOM 639 N N . ARG A 1 85 ? -13.283 9.661 7.111 1.00 89.94 85 ARG A N 1
ATOM 640 C CA . ARG A 1 85 ? -14.569 9.402 7.783 1.00 89.94 85 ARG A CA 1
ATOM 641 C C . ARG A 1 85 ? -14.442 8.489 9.003 1.00 89.94 85 ARG A C 1
ATOM 643 O O . ARG A 1 85 ? -15.385 8.390 9.779 1.00 89.94 85 ARG A O 1
ATOM 650 N N . ALA A 1 86 ? -13.282 7.863 9.202 1.00 89.69 86 ALA A N 1
ATOM 651 C CA . ALA A 1 86 ? -13.018 6.930 10.299 1.00 89.69 86 ALA A CA 1
ATOM 652 C C . ALA A 1 86 ? -12.371 7.585 11.542 1.00 89.69 86 ALA A C 1
ATOM 654 O O . ALA A 1 86 ? -11.813 6.897 12.397 1.00 89.69 86 ALA A O 1
ATOM 655 N N . GLY A 1 87 ? -12.391 8.921 11.644 1.00 89.94 87 GLY A N 1
ATOM 656 C CA . GLY A 1 87 ? -11.855 9.651 12.800 1.00 89.94 87 GLY A CA 1
ATOM 657 C C . GLY A 1 87 ? -10.372 9.353 13.048 1.00 89.94 87 GLY A C 1
ATOM 658 O O . GLY A 1 87 ? -9.561 9.487 12.132 1.00 89.94 87 GLY A O 1
ATOM 659 N N . ALA A 1 88 ? -10.034 8.912 14.265 1.00 88.19 88 ALA A N 1
ATOM 660 C CA . ALA A 1 88 ? -8.661 8.608 14.686 1.00 88.19 88 ALA A CA 1
ATOM 661 C C . ALA A 1 88 ? -7.946 7.592 13.775 1.00 88.19 88 ALA A C 1
ATOM 663 O O . ALA A 1 88 ? -6.750 7.734 13.531 1.00 88.19 88 ALA A O 1
ATOM 664 N N . LEU A 1 89 ? -8.678 6.630 13.202 1.00 87.06 89 LEU A N 1
ATOM 665 C CA . LEU A 1 89 ? -8.113 5.659 12.257 1.00 87.06 89 LEU A CA 1
ATOM 666 C C . LEU A 1 89 ? -7.626 6.335 10.967 1.00 87.06 89 LEU A C 1
ATOM 668 O O . LEU A 1 89 ? -6.636 5.910 10.379 1.00 87.06 89 LEU A O 1
ATOM 672 N N . SER A 1 90 ? -8.278 7.421 10.544 1.00 87.88 90 SER A N 1
ATOM 673 C CA . SER A 1 90 ? -7.855 8.197 9.371 1.00 87.88 90 SER A CA 1
ATOM 674 C C . SER A 1 90 ? -6.558 8.963 9.629 1.00 87.88 90 SER A C 1
ATOM 676 O O . SER A 1 90 ? -5.719 9.070 8.741 1.00 87.88 90 SER A O 1
ATOM 678 N N . GLU A 1 91 ? -6.378 9.502 10.838 1.00 88.69 91 GLU A N 1
ATOM 679 C CA . GLU A 1 91 ? -5.144 10.204 11.220 1.00 88.69 91 GLU A CA 1
ATOM 680 C C . GLU A 1 91 ? -3.970 9.232 11.353 1.00 88.69 91 GLU A C 1
ATOM 682 O O . GLU A 1 91 ? -2.875 9.506 10.867 1.00 88.69 91 GLU A O 1
ATOM 687 N N . GLN A 1 92 ? -4.226 8.053 11.916 1.00 86.06 92 GLN A N 1
ATOM 688 C CA . GLN A 1 92 ? -3.271 6.952 11.976 1.00 86.06 92 GLN A CA 1
ATOM 689 C C . GLN A 1 92 ? -2.858 6.481 10.572 1.00 86.06 92 GLN A C 1
ATOM 691 O O . GLN A 1 92 ? -1.673 6.397 10.268 1.00 86.06 92 GLN A O 1
ATOM 696 N N . PHE A 1 93 ? -3.824 6.288 9.670 1.00 87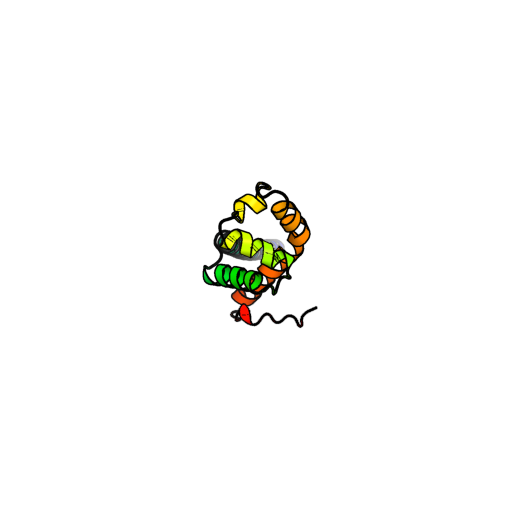.31 93 PHE A N 1
ATOM 697 C CA . PHE A 1 93 ? -3.548 5.963 8.269 1.00 87.31 93 PHE A CA 1
ATOM 698 C C . PHE A 1 93 ? -2.683 7.020 7.568 1.00 87.31 93 PHE A C 1
ATOM 700 O O . PHE A 1 93 ? -1.789 6.670 6.804 1.00 87.31 93 PHE A O 1
ATOM 707 N N . LYS A 1 94 ? -2.911 8.314 7.832 1.00 86.19 94 LYS A N 1
ATOM 708 C CA . LYS A 1 94 ? -2.075 9.392 7.281 1.00 86.19 94 LYS A CA 1
ATOM 709 C C . LYS A 1 94 ? -0.653 9.360 7.837 1.00 86.19 94 LYS A C 1
ATOM 711 O O . LYS A 1 94 ? 0.282 9.578 7.071 1.00 86.19 94 LYS A O 1
ATOM 716 N N . ALA A 1 95 ? -0.495 9.102 9.135 1.00 85.56 95 ALA A N 1
ATOM 717 C CA . ALA A 1 95 ? 0.816 9.006 9.773 1.00 85.56 95 ALA A CA 1
ATOM 718 C C . ALA A 1 95 ? 1.650 7.858 9.181 1.00 85.56 95 ALA A C 1
ATOM 720 O O . ALA A 1 95 ? 2.839 8.036 8.928 1.00 85.56 95 ALA A O 1
ATOM 721 N N . ASP A 1 96 ? 1.006 6.730 8.870 1.00 85.38 96 ASP A N 1
ATOM 722 C CA . ASP A 1 96 ? 1.664 5.541 8.319 1.00 85.38 96 ASP A CA 1
ATOM 723 C C . ASP A 1 96 ? 1.600 5.438 6.786 1.00 85.38 96 ASP A C 1
ATOM 725 O O . ASP A 1 96 ? 2.023 4.434 6.210 1.00 85.38 96 ASP A O 1
ATOM 729 N N . ALA A 1 97 ? 1.098 6.462 6.088 1.00 81.38 97 ALA A N 1
ATOM 730 C CA . ALA A 1 97 ? 0.854 6.405 4.645 1.00 81.38 97 ALA A CA 1
ATOM 731 C C . ALA A 1 97 ? 2.117 6.065 3.834 1.00 81.38 97 ALA A C 1
ATOM 733 O O . ALA A 1 97 ? 2.041 5.337 2.842 1.00 81.38 97 ALA A O 1
ATOM 734 N N . ALA A 1 98 ? 3.283 6.559 4.266 1.00 79.06 98 ALA A N 1
ATOM 735 C CA . ALA A 1 98 ? 4.567 6.248 3.641 1.00 79.06 98 ALA A CA 1
ATOM 736 C C . ALA A 1 98 ? 4.930 4.761 3.788 1.00 79.06 98 ALA A C 1
ATOM 738 O O . ALA A 1 98 ? 5.290 4.117 2.803 1.00 79.06 98 ALA A O 1
ATOM 739 N N . THR A 1 99 ? 4.763 4.205 4.990 1.00 80.12 99 THR A N 1
ATOM 740 C CA . THR A 1 99 ? 4.999 2.786 5.291 1.00 80.12 99 THR A CA 1
ATOM 741 C C . THR A 1 99 ? 4.059 1.892 4.486 1.00 80.12 99 THR A C 1
ATOM 743 O O . THR A 1 99 ? 4.506 0.947 3.840 1.00 80.12 99 THR A O 1
ATOM 746 N N . ILE A 1 100 ? 2.765 2.227 4.447 1.00 82.06 100 ILE A N 1
ATOM 747 C CA . ILE A 1 100 ? 1.757 1.493 3.668 1.00 82.06 100 ILE A CA 1
ATOM 748 C C . ILE A 1 100 ? 2.129 1.492 2.182 1.00 82.06 100 ILE A C 1
ATOM 750 O O . ILE A 1 100 ? 2.118 0.442 1.542 1.00 82.06 100 ILE A O 1
ATOM 754 N N . ALA A 1 101 ? 2.493 2.654 1.628 1.00 80.62 101 ALA A N 1
ATOM 755 C CA . ALA A 1 101 ? 2.895 2.764 0.229 1.00 80.62 101 ALA A CA 1
ATOM 756 C C . ALA A 1 101 ? 4.148 1.929 -0.079 1.00 80.62 101 ALA A C 1
ATOM 758 O O . ALA A 1 101 ? 4.211 1.284 -1.126 1.00 80.62 101 ALA A O 1
ATOM 759 N N . GLN A 1 102 ? 5.125 1.911 0.830 1.00 80.81 102 GLN A N 1
ATOM 760 C CA . GLN A 1 102 ? 6.358 1.147 0.667 1.00 80.81 102 GLN A CA 1
ATOM 761 C C . GLN A 1 102 ? 6.114 -0.366 0.698 1.00 80.81 102 GLN A C 1
ATOM 763 O O . GLN A 1 102 ? 6.578 -1.060 -0.205 1.00 80.81 102 GLN A O 1
ATOM 768 N N . VAL A 1 103 ? 5.331 -0.864 1.659 1.00 80.12 103 VAL A N 1
ATOM 769 C CA . VAL A 1 103 ? 4.956 -2.286 1.750 1.00 80.12 103 VAL A CA 1
ATOM 770 C C . VAL A 1 103 ? 4.186 -2.725 0.506 1.00 80.12 103 VAL A C 1
ATOM 772 O O . VAL A 1 103 ? 4.539 -3.715 -0.133 1.00 80.12 103 VAL A O 1
ATOM 775 N N . CYS A 1 104 ? 3.163 -1.964 0.107 1.00 80.12 104 CYS A N 1
ATOM 776 C CA . CYS A 1 104 ? 2.377 -2.272 -1.089 1.00 80.12 104 CYS A CA 1
ATOM 777 C C . CYS A 1 104 ? 3.246 -2.301 -2.352 1.00 80.12 104 CYS A C 1
ATOM 779 O O . CYS A 1 104 ? 3.051 -3.162 -3.209 1.00 80.12 104 CYS A O 1
ATOM 781 N N . LYS A 1 105 ? 4.219 -1.387 -2.463 1.00 79.19 105 LYS A N 1
ATOM 782 C CA . LYS A 1 105 ? 5.179 -1.382 -3.569 1.00 79.19 105 LYS A CA 1
ATOM 783 C C . LYS A 1 105 ? 6.055 -2.635 -3.556 1.00 79.19 105 LYS A C 1
ATOM 785 O O . LYS A 1 105 ? 6.174 -3.278 -4.587 1.00 79.19 105 LYS A O 1
ATOM 790 N N . GLN A 1 106 ? 6.624 -3.006 -2.412 1.00 77.12 106 GLN A N 1
ATOM 791 C CA . GLN A 1 106 ? 7.485 -4.189 -2.298 1.00 77.12 106 GLN A CA 1
ATOM 792 C C . GLN A 1 106 ? 6.739 -5.484 -2.639 1.00 77.12 106 GLN A C 1
ATOM 794 O O . GLN A 1 106 ? 7.267 -6.322 -3.365 1.00 77.12 106 GLN A O 1
ATOM 799 N N . LEU A 1 107 ? 5.489 -5.624 -2.187 1.00 76.50 107 LEU A N 1
ATOM 800 C CA . LEU A 1 107 ? 4.634 -6.758 -2.550 1.00 76.50 107 LEU A CA 1
ATOM 801 C C . LEU A 1 107 ? 4.338 -6.798 -4.058 1.00 76.50 107 LEU A C 1
ATOM 803 O O . LEU A 1 107 ? 4.322 -7.875 -4.654 1.00 76.50 107 LEU A O 1
ATOM 807 N N . ALA A 1 108 ? 4.120 -5.636 -4.682 1.00 77.25 108 ALA A N 1
ATOM 808 C CA . ALA A 1 108 ? 3.920 -5.529 -6.127 1.00 77.25 108 ALA A CA 1
ATOM 809 C C . ALA A 1 108 ? 5.183 -5.872 -6.917 1.00 77.25 108 ALA A C 1
ATOM 811 O O . ALA A 1 108 ? 5.102 -6.636 -7.878 1.00 77.25 108 ALA A O 1
ATOM 812 N N . ASP A 1 109 ? 6.338 -5.367 -6.492 1.00 78.06 109 ASP A N 1
ATOM 813 C CA . ASP A 1 109 ? 7.627 -5.661 -7.113 1.00 78.06 109 ASP A CA 1
ATOM 814 C C . ASP A 1 109 ? 7.924 -7.173 -7.029 1.00 78.06 109 ASP A C 1
ATOM 816 O O . ASP A 1 109 ? 8.169 -7.802 -8.059 1.00 78.06 109 ASP A O 1
ATOM 820 N N . ALA A 1 110 ? 7.750 -7.795 -5.854 1.00 72.44 110 ALA A N 1
ATOM 821 C CA . ALA A 1 110 ? 7.924 -9.240 -5.665 1.00 72.44 110 ALA A CA 1
ATOM 822 C C . ALA A 1 110 ? 6.998 -10.075 -6.569 1.00 72.44 110 ALA A C 1
ATOM 824 O O . ALA A 1 110 ? 7.438 -11.041 -7.194 1.00 72.44 110 ALA A O 1
ATOM 825 N N . TYR A 1 111 ? 5.728 -9.675 -6.692 1.00 73.94 111 TYR A N 1
ATOM 826 C CA . TYR A 1 111 ? 4.774 -10.321 -7.594 1.00 73.94 111 TYR A CA 1
ATOM 827 C C . TYR A 1 111 ? 5.181 -10.183 -9.072 1.00 73.94 111 TYR A C 1
ATOM 829 O O . TYR A 1 111 ? 5.091 -11.142 -9.841 1.00 73.94 111 TYR A O 1
ATOM 837 N N . HIS A 1 112 ? 5.633 -8.998 -9.494 1.00 72.94 112 HIS A N 1
ATOM 838 C CA . HIS A 1 112 ? 6.024 -8.732 -10.880 1.00 72.94 112 HIS A CA 1
ATOM 839 C C . HIS A 1 112 ? 7.326 -9.425 -11.291 1.00 72.94 112 HIS A C 1
ATOM 841 O O . HIS A 1 112 ? 7.470 -9.797 -12.457 1.00 72.94 112 HIS A O 1
ATOM 847 N N . GLU A 1 113 ? 8.247 -9.640 -10.355 1.00 74.75 113 GLU A N 1
ATOM 848 C CA . GLU A 1 113 ? 9.484 -10.398 -10.571 1.00 74.75 113 GLU A CA 1
ATOM 849 C C . GLU A 1 113 ? 9.248 -11.919 -10.659 1.00 74.75 113 GLU A C 1
ATOM 851 O O . GLU A 1 113 ? 10.177 -12.680 -10.925 1.00 74.75 113 GLU A O 1
ATOM 856 N N . GLY A 1 114 ? 7.998 -12.374 -10.496 1.00 64.38 114 GLY A N 1
ATOM 857 C CA . GLY A 1 114 ? 7.639 -13.793 -10.473 1.00 64.38 114 GLY A CA 1
ATOM 858 C C . GLY A 1 114 ? 8.008 -14.486 -9.160 1.00 64.38 114 GLY A C 1
ATOM 859 O O . GLY A 1 114 ? 7.996 -15.716 -9.098 1.00 64.38 114 GLY A O 1
ATOM 860 N N . GLY A 1 115 ? 8.351 -13.707 -8.131 1.00 62.56 115 GLY A N 1
ATOM 861 C CA . GLY A 1 115 ? 8.604 -14.179 -6.779 1.00 62.56 115 GLY A CA 1
ATOM 862 C C . GLY A 1 115 ? 7.313 -14.410 -5.995 1.00 62.56 115 GLY A C 1
ATOM 863 O O . GLY A 1 115 ? 6.234 -13.947 -6.366 1.00 62.56 115 GLY A O 1
ATOM 864 N N . ASP A 1 116 ? 7.433 -15.143 -4.889 1.00 63.81 116 ASP A N 1
ATOM 865 C CA . ASP A 1 116 ? 6.364 -15.252 -3.899 1.00 63.81 116 ASP A CA 1
ATOM 866 C C . ASP A 1 116 ? 6.315 -13.948 -3.080 1.00 63.81 116 ASP A C 1
ATOM 868 O O . ASP A 1 116 ? 7.290 -13.644 -2.385 1.00 63.81 116 ASP A O 1
ATOM 872 N N . PRO A 1 117 ? 5.210 -13.177 -3.102 1.00 61.78 117 PRO A N 1
ATOM 873 C CA . PRO A 1 117 ? 5.070 -11.976 -2.278 1.00 61.78 117 PRO A CA 1
ATOM 874 C C . PRO A 1 117 ? 5.220 -12.259 -0.774 1.00 61.78 117 PRO A C 1
ATOM 876 O O . PRO A 1 117 ? 5.542 -11.354 -0.006 1.00 61.78 117 PRO A O 1
ATOM 879 N N . ARG A 1 118 ? 5.032 -13.515 -0.338 1.00 62.16 118 ARG A N 1
ATOM 880 C CA . ARG A 1 118 ? 5.231 -13.960 1.052 1.00 62.16 118 ARG A CA 1
ATOM 881 C C . ARG A 1 118 ? 6.687 -14.120 1.449 1.00 62.16 118 ARG A C 1
ATOM 883 O O . ARG A 1 118 ? 6.967 -14.144 2.643 1.00 62.16 118 ARG A O 1
ATOM 890 N N . ALA A 1 119 ? 7.602 -14.222 0.486 1.00 59.59 119 ALA A N 1
ATOM 891 C CA . ALA A 1 119 ? 9.032 -14.343 0.751 1.00 59.59 119 ALA A CA 1
ATOM 892 C C . ALA A 1 119 ? 9.659 -13.034 1.262 1.00 59.59 119 ALA A C 1
ATOM 894 O O . ALA A 1 119 ? 10.848 -13.009 1.570 1.00 59.59 119 ALA A O 1
ATOM 895 N N . PHE A 1 120 ? 8.877 -11.953 1.371 1.00 58.78 120 PHE A N 1
ATOM 896 C CA . PHE A 1 120 ? 9.304 -10.730 2.033 1.00 58.78 120 PHE A CA 1
ATOM 897 C C . PHE A 1 120 ? 9.523 -10.984 3.535 1.00 58.78 120 PHE A C 1
ATOM 899 O O . PHE A 1 120 ? 8.579 -11.020 4.328 1.00 58.78 120 PHE A O 1
ATOM 906 N N . THR A 1 121 ? 10.784 -11.181 3.912 1.00 53.97 121 THR A N 1
ATOM 907 C CA . THR A 1 121 ? 11.249 -11.293 5.296 1.00 53.97 121 THR A CA 1
ATOM 908 C C . THR A 1 121 ? 11.810 -9.958 5.775 1.00 53.97 121 THR A C 1
ATOM 910 O O . THR A 1 121 ? 12.473 -9.254 5.017 1.00 53.97 121 THR A O 1
ATOM 913 N N . GLU A 1 122 ? 11.563 -9.627 7.044 1.00 52.69 122 GLU A N 1
ATOM 914 C CA . GLU A 1 122 ? 11.931 -8.374 7.726 1.00 52.69 122 GLU A CA 1
ATOM 915 C C . GLU A 1 122 ? 13.440 -8.032 7.728 1.00 52.69 122 GLU A C 1
ATOM 917 O O . GLU A 1 122 ? 13.815 -7.000 8.257 1.00 52.69 122 GLU A O 1
ATOM 922 N N . ASP A 1 123 ? 14.328 -8.817 7.117 1.00 43.03 123 ASP A N 1
ATOM 923 C CA . ASP A 1 123 ? 15.789 -8.617 7.171 1.00 43.03 123 ASP A CA 1
ATOM 924 C C . ASP A 1 123 ? 16.334 -7.500 6.249 1.00 43.03 123 ASP A C 1
ATOM 926 O O . ASP A 1 123 ? 17.539 -7.411 6.017 1.00 43.03 123 ASP A O 1
ATOM 930 N N . ALA A 1 124 ? 15.472 -6.638 5.702 1.00 41.62 124 ALA A N 1
ATOM 931 C CA . ALA A 1 124 ? 15.853 -5.560 4.782 1.00 41.62 124 ALA A CA 1
ATOM 932 C C . ALA A 1 124 ? 15.803 -4.148 5.410 1.00 41.62 124 ALA A C 1
ATOM 934 O O . ALA A 1 124 ? 15.563 -3.176 4.686 1.00 41.62 124 ALA A O 1
ATOM 935 N N . TRP A 1 125 ? 16.009 -4.039 6.728 1.00 42.09 125 TRP A N 1
ATOM 936 C CA . TRP A 1 125 ? 16.099 -2.761 7.455 1.00 42.09 125 TRP A CA 1
ATOM 937 C C .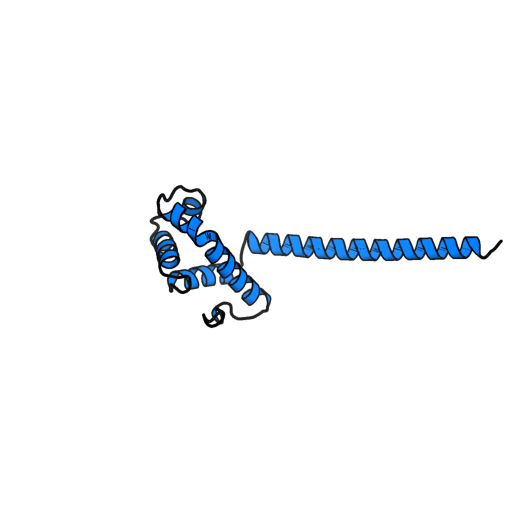 TRP A 1 125 ? 17.546 -2.329 7.702 1.00 42.09 125 TRP A C 1
ATOM 939 O O . TRP A 1 125 ? 18.306 -3.104 8.324 1.00 42.09 125 TRP A O 1
#

Foldseek 3Di:
DPVVVVVVVVVVVVVVVVVVVVVVVVVVVVVVVVVVVCCVVPPDPLLVVLLLVCQCVQVLHPLSVVLSVCCVVVVDHPVCLCVCNNPPNVVSCVVCVVSSVVLSVQLVVCVVVVHDSVPDDPPPD

Secondary structure (DSSP, 8-state):
--HHHHHHHHHHHHHHHHHHHHHHHHHHHHHHHHHHHHHHHS--HHHHHHHHHHHHTTTT-HHHHHHHHHHHTTS--HHHHHTTTTTHHHHHHHHTHHHHHHHHHHHHHHHHTT--GGG--S---

Sequence (125 aa):
MTGFNAALQAADESFGNTRAAFDKHLGAAKERLDRTRRDVTNPPAALHREAVEYFRDGRGGPTLQSLQLAVDTGTTTWADIALGRAGALSEQFKADAATIAQVCKQLADAYHEGGDPRAFTEDAW

Radius of gyration: 24.09 Å; chains: 1; bounding box: 44×34×73 Å